Protein AF-A0A1A8R3D2-F1 (afdb_monomer)

Organism: NCBI:txid704102

Radius of gyration: 13.38 Å; Cα contacts (8 Å, |Δi|>4): 165; chains: 1; bounding box: 32×34×30 Å

Mean predicted aligned error: 6.89 Å

Structure (mmCIF, N/CA/C/O backbone):
data_AF-A0A1A8R3D2-F1
#
_entry.id   AF-A0A1A8R3D2-F1
#
loop_
_atom_site.group_PDB
_atom_site.id
_atom_site.type_symbol
_atom_site.label_atom_id
_atom_site.label_alt_id
_atom_site.label_comp_id
_atom_site.label_asym_id
_atom_site.label_entity_id
_atom_site.label_seq_id
_atom_site.pdbx_PDB_ins_code
_atom_site.Cartn_x
_atom_site.Cartn_y
_atom_site.Cartn_z
_atom_site.occupancy
_atom_site.B_iso_or_equiv
_atom_site.auth_seq_id
_atom_site.auth_comp_id
_atom_site.auth_asym_id
_atom_site.auth_atom_id
_atom_site.pdbx_PDB_model_num
ATOM 1 N N . SER A 1 1 ? -12.586 20.377 6.969 1.00 48.84 1 SER A N 1
ATOM 2 C CA . SER A 1 1 ? -12.053 19.009 6.860 1.00 48.84 1 SER A CA 1
ATOM 3 C C . SER A 1 1 ? -11.095 18.964 5.693 1.00 48.84 1 SER A C 1
ATOM 5 O O . SER A 1 1 ? -11.488 19.368 4.606 1.00 48.84 1 SER A O 1
ATOM 7 N N . THR A 1 2 ? -9.844 18.570 5.906 1.00 59.41 2 THR A N 1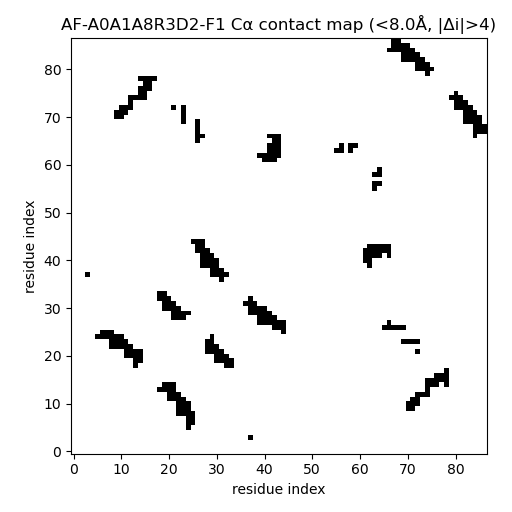
ATOM 8 C CA . THR A 1 2 ? -8.923 18.271 4.803 1.00 59.41 2 THR A CA 1
ATOM 9 C C . THR A 1 2 ? -9.466 17.052 4.056 1.00 59.41 2 THR A C 1
ATOM 11 O O . THR A 1 2 ? -9.808 16.049 4.676 1.00 59.41 2 THR A O 1
ATOM 14 N N . ASN A 1 3 ? -9.660 17.173 2.746 1.00 73.44 3 ASN A N 1
ATOM 15 C CA . ASN A 1 3 ? -10.218 16.118 1.902 1.00 73.44 3 ASN A CA 1
ATOM 16 C C . ASN A 1 3 ? -9.082 15.497 1.082 1.00 73.44 3 ASN A C 1
ATOM 18 O O . ASN A 1 3 ? -8.225 16.228 0.587 1.00 73.44 3 ASN A O 1
ATOM 22 N N . VAL A 1 4 ? -9.065 14.169 0.966 1.00 79.25 4 VAL A N 1
ATOM 23 C CA . VAL A 1 4 ? -8.138 13.453 0.083 1.00 79.25 4 VAL A CA 1
ATOM 24 C C . VAL A 1 4 ? -8.841 13.226 -1.244 1.00 79.25 4 VAL A C 1
ATOM 26 O O . VAL A 1 4 ? -9.962 12.720 -1.271 1.00 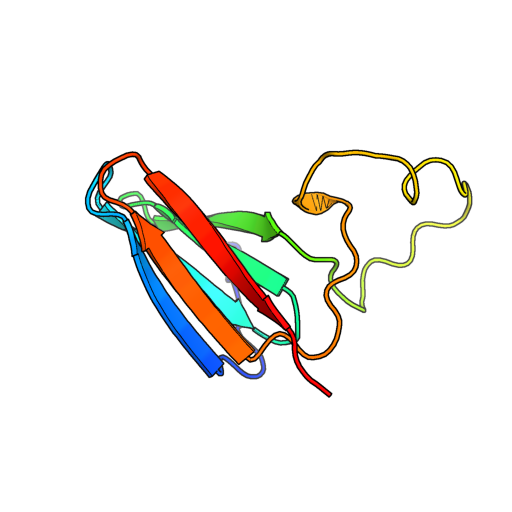79.25 4 VAL A O 1
ATOM 29 N N . ARG A 1 5 ? -8.175 13.593 -2.336 1.00 86.88 5 ARG A N 1
ATOM 30 C CA . ARG A 1 5 ? -8.660 13.380 -3.695 1.00 86.88 5 ARG A CA 1
ATOM 31 C C . ARG A 1 5 ? -7.762 12.360 -4.377 1.00 86.88 5 ARG A C 1
ATOM 33 O O . ARG A 1 5 ? -6.559 12.580 -4.448 1.00 86.88 5 ARG A O 1
ATOM 40 N N . LEU A 1 6 ? -8.371 11.284 -4.859 1.00 88.81 6 LEU A N 1
ATOM 41 C CA . LEU A 1 6 ? -7.714 10.317 -5.732 1.00 88.81 6 LEU A CA 1
ATOM 42 C C . LEU A 1 6 ? -7.707 10.849 -7.168 1.00 88.81 6 LEU A C 1
ATOM 44 O O . LEU A 1 6 ? -8.648 11.548 -7.571 1.00 88.81 6 LEU A O 1
ATOM 48 N N . GLU A 1 7 ? -6.664 10.525 -7.922 1.00 87.62 7 GLU A N 1
ATOM 49 C CA . GLU A 1 7 ? -6.535 10.924 -9.325 1.00 87.62 7 GLU A CA 1
ATOM 50 C C . GLU A 1 7 ? -6.886 9.775 -10.270 1.00 87.62 7 GLU A C 1
ATOM 52 O O . GLU A 1 7 ? -7.799 9.920 -11.086 1.00 87.62 7 GLU A O 1
ATOM 57 N N . TRP A 1 8 ? -6.203 8.636 -10.139 1.00 88.50 8 TRP A N 1
ATOM 58 C CA . TRP A 1 8 ? -6.375 7.460 -10.986 1.00 88.50 8 TRP A CA 1
ATOM 59 C C . TRP A 1 8 ? -6.090 6.150 -10.222 1.00 88.50 8 TRP A C 1
ATOM 61 O O . TRP A 1 8 ? -5.060 5.506 -10.439 1.00 88.50 8 TRP A O 1
ATOM 71 N N . PRO A 1 9 ? -6.992 5.722 -9.317 1.00 93.44 9 PRO A N 1
ATOM 72 C CA . PRO A 1 9 ? -6.780 4.507 -8.543 1.00 93.44 9 PRO A CA 1
ATOM 73 C C . PRO A 1 9 ? -6.894 3.258 -9.430 1.00 93.44 9 PRO A C 1
ATOM 75 O O . PRO A 1 9 ? -7.890 3.088 -10.136 1.00 93.44 9 PRO A O 1
ATOM 78 N N . THR A 1 10 ? -5.894 2.378 -9.377 1.00 96.00 10 THR A N 1
ATOM 79 C CA . THR A 1 10 ? -5.802 1.190 -10.249 1.00 96.00 10 THR A CA 1
ATOM 80 C C . THR A 1 10 ? -5.979 -0.133 -9.517 1.00 96.00 10 THR A C 1
ATOM 82 O O . THR A 1 10 ? -6.446 -1.089 -10.131 1.00 96.00 10 THR A O 1
ATOM 85 N N . ASP A 1 11 ? -5.662 -0.195 -8.222 1.00 98.06 11 ASP A N 1
ATOM 86 C CA . ASP A 1 11 ? -5.824 -1.409 -7.421 1.00 98.06 11 ASP A CA 1
ATOM 87 C C . ASP A 1 11 ? -6.084 -1.103 -5.938 1.00 98.06 11 ASP A C 1
ATOM 89 O O . ASP A 1 11 ? -5.778 -0.011 -5.439 1.00 98.06 11 ASP A O 1
ATOM 93 N N . LEU A 1 12 ? -6.661 -2.075 -5.228 1.00 97.81 12 LEU A N 1
ATOM 94 C CA . LEU A 1 12 ? -6.963 -1.992 -3.803 1.00 97.81 12 LEU A CA 1
ATOM 95 C C . LEU A 1 12 ? -6.758 -3.329 -3.085 1.00 97.81 12 LEU A C 1
ATOM 97 O O . LEU A 1 12 ? -7.042 -4.395 -3.620 1.00 97.81 12 LEU A O 1
ATOM 101 N N . SER A 1 13 ? -6.341 -3.270 -1.820 1.00 98.19 13 SER A N 1
ATOM 102 C CA . SER A 1 13 ? -6.241 -4.448 -0.951 1.00 98.19 13 SER A CA 1
ATOM 103 C C . SER A 1 13 ? -6.626 -4.093 0.478 1.00 98.19 13 SER A C 1
ATOM 105 O O . SER A 1 13 ? -6.27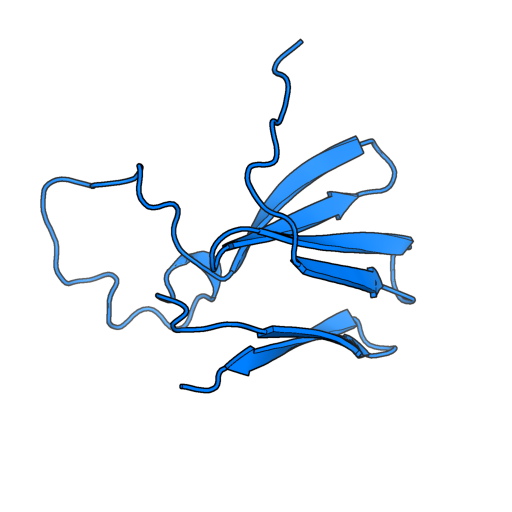7 -3.028 0.976 1.00 98.19 13 SER A O 1
ATOM 107 N N . VAL A 1 14 ? -7.302 -5.003 1.175 1.00 98.06 14 VAL A N 1
ATOM 108 C CA . VAL A 1 14 ? -7.581 -4.861 2.611 1.00 98.06 14 VAL A CA 1
ATOM 109 C C . VAL A 1 14 ? -6.552 -5.660 3.398 1.00 98.06 14 VAL A C 1
ATOM 111 O O . VAL A 1 14 ? -6.235 -6.794 3.043 1.00 98.06 14 VAL A O 1
ATOM 114 N N . SER A 1 15 ? -6.025 -5.073 4.466 1.00 97.88 15 SER A N 1
ATOM 115 C CA . SER A 1 15 ? -5.180 -5.768 5.430 1.00 97.88 15 SER A CA 1
ATOM 116 C C . SER A 1 15 ? -6.047 -6.625 6.353 1.00 97.88 15 SER A C 1
ATOM 118 O O . SER A 1 15 ? -6.830 -6.081 7.132 1.00 97.88 15 SER A O 1
ATOM 120 N N . PRO A 1 16 ? -5.899 -7.959 6.347 1.00 96.88 16 PRO A N 1
ATOM 121 C CA . PRO A 1 16 ? -6.604 -8.822 7.297 1.00 96.88 16 PRO A CA 1
ATOM 122 C C . PRO A 1 16 ? -6.096 -8.676 8.746 1.00 96.88 16 PRO A C 1
ATOM 124 O O . PRO A 1 16 ? -6.720 -9.208 9.658 1.00 96.88 16 PRO A O 1
ATOM 127 N N . MET A 1 17 ? -4.966 -7.992 8.973 1.00 96.75 17 MET A N 1
ATOM 128 C CA . MET A 1 17 ? -4.366 -7.817 10.302 1.00 96.75 17 MET A CA 1
ATOM 129 C C . MET A 1 17 ? -5.039 -6.699 11.110 1.00 96.75 17 MET A C 1
ATOM 131 O O . MET A 1 17 ? -5.181 -6.819 12.324 1.00 96.75 17 MET A O 1
ATOM 135 N N . ASP A 1 18 ? -5.417 -5.605 10.446 1.00 95.44 18 ASP A N 1
ATOM 136 C CA . ASP A 1 18 ? -5.916 -4.378 11.086 1.00 95.44 18 ASP A CA 1
ATOM 137 C C . ASP A 1 18 ? -7.086 -3.717 10.334 1.00 95.44 18 ASP A C 1
ATOM 139 O O . ASP A 1 18 ? -7.472 -2.597 10.661 1.00 95.44 18 ASP A O 1
ATOM 143 N N . ASN A 1 19 ? -7.634 -4.400 9.322 1.00 97.31 19 ASN A N 1
ATOM 144 C CA . ASN A 1 19 ? -8.765 -3.964 8.498 1.00 97.31 19 ASN A CA 1
ATOM 145 C C . ASN A 1 19 ? -8.544 -2.628 7.756 1.00 97.31 19 ASN A C 1
ATOM 147 O O . ASN A 1 19 ? -9.491 -1.970 7.325 1.00 97.31 19 ASN A O 1
ATOM 151 N N . SER A 1 20 ? -7.287 -2.214 7.585 1.00 98.06 20 SER A N 1
ATOM 152 C CA . SER A 1 20 ? -6.951 -1.027 6.800 1.00 98.06 20 SER A CA 1
ATOM 153 C C . SER A 1 20 ? -7.050 -1.286 5.291 1.00 98.06 20 SER A C 1
ATOM 155 O O . SER A 1 20 ? -6.739 -2.376 4.808 1.00 98.06 20 SER A O 1
ATOM 157 N N . LEU A 1 21 ? -7.473 -0.275 4.531 1.00 97.94 21 LEU A N 1
ATOM 158 C CA . LEU A 1 21 ? -7.568 -0.308 3.070 1.00 97.94 21 LEU A CA 1
ATOM 159 C C . LEU A 1 21 ? -6.319 0.321 2.448 1.00 97.94 21 LEU A C 1
ATOM 161 O O . LEU A 1 21 ? -5.973 1.457 2.760 1.00 97.94 21 LEU A O 1
ATOM 165 N N . TYR A 1 22 ? -5.675 -0.394 1.536 1.00 98.06 22 TYR A N 1
ATOM 166 C CA . TYR A 1 22 ? -4.567 0.084 0.720 1.00 98.06 22 TYR A CA 1
ATOM 167 C C . TYR A 1 22 ? -5.082 0.409 -0.679 1.00 98.06 22 TYR A C 1
ATOM 169 O O . TYR A 1 22 ? -5.835 -0.379 -1.248 1.00 98.06 22 TYR A O 1
ATOM 177 N N . VAL A 1 23 ? -4.680 1.556 -1.220 1.00 97.81 23 VAL A N 1
ATOM 178 C CA . VAL A 1 23 ? -5.067 2.035 -2.553 1.00 97.81 23 VAL A CA 1
ATOM 179 C C . VAL A 1 23 ? -3.805 2.386 -3.328 1.00 97.81 23 VAL A C 1
ATOM 181 O O . VAL A 1 23 ? -2.974 3.140 -2.819 1.00 97.81 23 VAL A O 1
ATOM 184 N N . LEU A 1 24 ? -3.676 1.860 -4.545 1.00 96.75 24 LEU A N 1
ATOM 185 C CA . LEU A 1 24 ? -2.653 2.268 -5.505 1.00 96.75 24 LEU A CA 1
ATOM 186 C C . LEU A 1 24 ? -3.210 3.379 -6.395 1.00 96.75 24 LEU A C 1
ATOM 188 O O . LEU A 1 24 ? -4.197 3.163 -7.094 1.00 96.75 24 LEU A O 1
ATOM 192 N N . ASP A 1 25 ? -2.578 4.550 -6.369 1.00 94.06 25 ASP A N 1
ATOM 193 C CA . ASP A 1 25 ? -2.953 5.725 -7.160 1.00 94.06 25 ASP A CA 1
ATOM 194 C C . ASP A 1 25 ? -1.684 6.405 -7.695 1.00 94.06 25 ASP A C 1
ATOM 196 O O . ASP A 1 25 ? -0.861 6.881 -6.914 1.00 94.06 25 ASP A O 1
ATOM 200 N N . ASN A 1 26 ? -1.490 6.417 -9.019 1.00 89.75 26 ASN A N 1
ATOM 201 C CA . ASN A 1 26 ? -0.352 7.069 -9.689 1.00 89.75 26 ASN A CA 1
ATOM 202 C C . ASN A 1 26 ? 1.032 6.762 -9.069 1.00 89.75 26 ASN A C 1
ATOM 204 O O . ASN A 1 26 ? 1.786 7.676 -8.731 1.00 89.75 26 ASN A O 1
ATOM 208 N N . ASN A 1 27 ? 1.385 5.477 -8.922 1.00 91.81 27 ASN A N 1
ATOM 209 C CA . ASN A 1 27 ? 2.650 5.023 -8.311 1.00 91.81 27 ASN A CA 1
ATOM 210 C C . ASN A 1 27 ? 2.841 5.471 -6.846 1.00 91.81 27 ASN A C 1
ATOM 212 O O . ASN A 1 27 ? 3.960 5.530 -6.334 1.00 91.81 27 ASN A O 1
ATOM 216 N N . VAL A 1 28 ? 1.746 5.76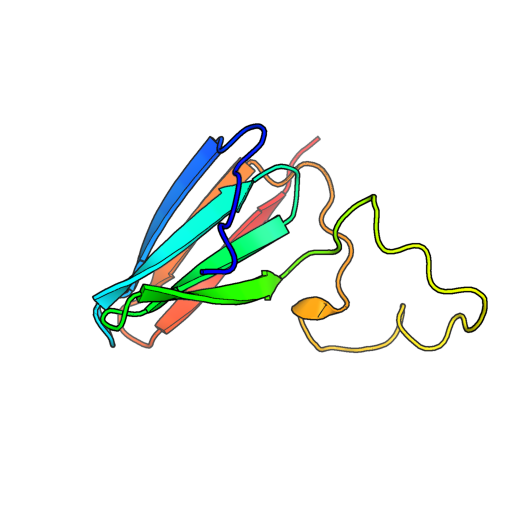9 -6.146 1.00 92.56 28 VAL A N 1
ATOM 217 C CA . VAL A 1 28 ? 1.719 6.030 -4.707 1.00 92.56 28 VAL A CA 1
ATOM 218 C C . VAL A 1 28 ? 0.757 5.050 -4.055 1.00 92.56 28 VAL A C 1
ATOM 220 O O . VAL A 1 28 ? -0.353 4.835 -4.536 1.00 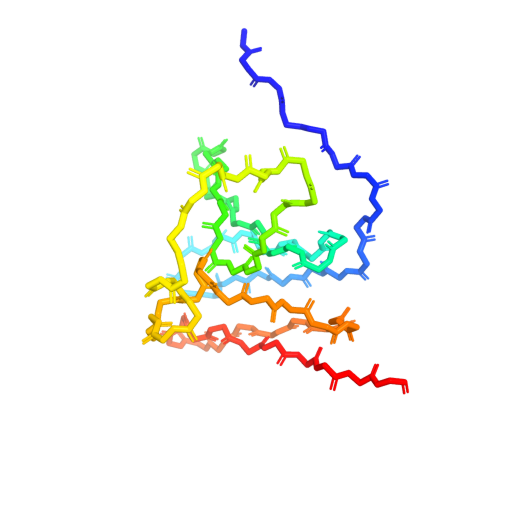92.56 28 VAL A O 1
ATOM 223 N N . VAL A 1 29 ? 1.171 4.466 -2.931 1.00 95.44 29 VAL A N 1
ATOM 224 C CA . VAL A 1 29 ? 0.297 3.625 -2.114 1.00 95.44 29 VAL A CA 1
ATOM 225 C C . VAL A 1 29 ? -0.173 4.412 -0.902 1.00 95.44 29 VAL A C 1
ATOM 227 O O . VAL A 1 29 ? 0.626 4.848 -0.063 1.00 95.44 29 VAL A O 1
ATOM 230 N N . LEU A 1 30 ? -1.488 4.563 -0.801 1.00 95.62 30 LEU A N 1
ATOM 231 C CA . LEU A 1 30 ? -2.178 5.162 0.332 1.00 95.62 30 LEU A CA 1
ATOM 232 C C . LEU A 1 30 ? -2.712 4.057 1.241 1.00 95.62 30 LEU A C 1
ATOM 234 O O . LEU A 1 30 ? -3.254 3.070 0.756 1.00 95.62 30 LEU A O 1
ATOM 238 N N . GLN A 1 31 ? -2.610 4.242 2.553 1.00 96.81 31 GLN A N 1
ATOM 239 C CA . GLN A 1 31 ? -3.326 3.441 3.541 1.00 96.81 31 GLN A CA 1
ATOM 240 C C . GLN A 1 31 ? -4.416 4.292 4.190 1.00 96.81 31 GLN A C 1
ATOM 242 O O . GLN A 1 31 ? -4.155 5.414 4.629 1.00 96.81 31 GLN A O 1
ATOM 247 N N . ILE A 1 32 ? -5.611 3.722 4.289 1.00 96.88 32 ILE A N 1
ATOM 248 C CA . ILE A 1 32 ? -6.786 4.278 4.947 1.00 96.88 32 ILE A CA 1
ATOM 249 C C . ILE A 1 32 ? -7.120 3.364 6.126 1.00 96.88 32 ILE A C 1
ATOM 251 O O . ILE A 1 32 ? -7.483 2.204 5.939 1.00 96.88 32 ILE A O 1
ATOM 255 N N . SER A 1 33 ? -6.963 3.859 7.349 1.00 96.12 33 SER A N 1
ATOM 256 C CA . SER A 1 33 ? -7.314 3.108 8.561 1.00 96.12 33 SER A CA 1
ATOM 257 C C . SER A 1 33 ? -8.815 3.170 8.856 1.00 96.12 33 SER A C 1
ATOM 259 O O . SER A 1 33 ? -9.525 4.034 8.341 1.00 96.12 33 SER A O 1
ATOM 261 N N . GLU A 1 34 ? -9.304 2.296 9.742 1.00 95.12 34 GLU A N 1
ATOM 262 C CA . GLU A 1 34 ? -10.725 2.245 10.133 1.00 95.12 34 GLU A CA 1
ATOM 263 C C . GLU A 1 34 ? -11.266 3.574 10.681 1.00 95.12 34 GLU A C 1
ATOM 265 O O . GLU A 1 34 ? -12.434 3.902 10.507 1.00 95.12 34 GLU A O 1
ATOM 270 N N . ASN A 1 35 ? -10.412 4.381 11.314 1.00 94.44 35 ASN A N 1
ATOM 271 C CA . ASN A 1 35 ? -10.764 5.721 11.794 1.00 94.44 35 ASN A CA 1
ATOM 272 C C . ASN A 1 35 ? -10.686 6.805 10.697 1.00 94.44 35 ASN A C 1
ATOM 274 O O . ASN A 1 35 ? -10.606 7.996 11.011 1.00 94.44 35 ASN A O 1
ATOM 278 N N . HIS A 1 36 ? -10.687 6.400 9.424 1.00 92.38 36 HIS A N 1
ATOM 279 C CA . HIS A 1 36 ? -10.664 7.254 8.237 1.00 92.38 36 HIS A CA 1
ATOM 280 C C . HIS A 1 36 ? -9.435 8.173 8.129 1.00 92.38 36 HIS A C 1
ATOM 282 O O . HIS A 1 36 ? -9.484 9.202 7.452 1.00 92.38 36 HIS A O 1
ATOM 288 N N . GLN A 1 37 ? -8.324 7.824 8.786 1.00 93.75 37 GLN A N 1
ATOM 289 C CA . GLN A 1 37 ? -7.054 8.521 8.586 1.00 93.75 37 GLN A CA 1
ATOM 290 C C . GLN A 1 37 ? -6.363 7.984 7.338 1.00 93.75 37 GLN A C 1
ATOM 292 O O . GLN A 1 37 ? -6.315 6.776 7.117 1.00 93.75 37 GLN A O 1
ATOM 297 N N . VAL A 1 38 ? -5.811 8.893 6.536 1.00 93.56 38 VAL A N 1
ATOM 298 C CA . VAL A 1 38 ? -5.116 8.562 5.289 1.00 93.56 38 VAL A CA 1
ATOM 299 C C . VAL A 1 38 ? -3.640 8.902 5.427 1.00 93.56 38 VAL A C 1
ATOM 301 O O . VAL A 1 38 ? -3.295 9.992 5.888 1.00 93.56 38 VAL A O 1
ATOM 304 N N . ARG A 1 39 ? -2.760 7.992 5.005 1.00 91.75 39 ARG A N 1
ATOM 305 C CA . ARG A 1 39 ? -1.310 8.224 4.947 1.00 91.75 39 ARG A CA 1
ATOM 306 C C . ARG A 1 39 ? -0.675 7.579 3.721 1.00 91.75 39 ARG A C 1
ATOM 308 O O . ARG A 1 39 ? -1.170 6.569 3.234 1.00 91.75 39 ARG A O 1
ATOM 315 N N . ILE A 1 40 ? 0.450 8.126 3.268 1.00 91.62 40 ILE A N 1
ATOM 316 C CA . ILE A 1 40 ? 1.295 7.496 2.245 1.00 91.62 40 ILE A CA 1
ATOM 317 C C . ILE A 1 40 ? 2.156 6.430 2.925 1.00 91.62 40 ILE A C 1
ATOM 319 O O . ILE A 1 40 ? 2.781 6.705 3.951 1.00 91.62 40 ILE A O 1
ATOM 323 N N . VAL A 1 41 ? 2.184 5.223 2.364 1.00 93.56 41 VAL A N 1
ATOM 324 C CA . VAL A 1 41 ? 2.982 4.098 2.883 1.00 93.56 41 VAL A CA 1
ATOM 325 C C . VAL A 1 41 ? 4.079 3.647 1.919 1.00 93.56 41 VAL A C 1
ATOM 327 O O . VAL A 1 41 ? 5.078 3.094 2.375 1.00 93.56 41 VAL A O 1
ATOM 330 N N . ALA A 1 42 ? 3.939 3.929 0.620 1.00 93.31 42 ALA A N 1
ATOM 331 C CA . ALA A 1 42 ? 4.971 3.710 -0.391 1.00 93.31 42 ALA A CA 1
ATOM 332 C C . ALA A 1 42 ? 4.811 4.678 -1.575 1.00 93.31 42 ALA A C 1
ATOM 334 O O . ALA A 1 42 ? 3.709 5.172 -1.820 1.00 93.31 42 ALA A O 1
ATOM 335 N N . GLY A 1 43 ? 5.894 4.911 -2.316 1.00 89.12 43 GLY A N 1
ATOM 336 C CA . GLY A 1 43 ? 5.897 5.797 -3.481 1.00 89.12 43 GLY A CA 1
ATOM 337 C C . GLY A 1 43 ? 6.005 7.280 -3.124 1.00 89.12 43 GLY A C 1
ATOM 338 O O . GLY A 1 43 ? 5.835 7.684 -1.969 1.00 89.12 43 GLY A O 1
ATOM 339 N N . ARG A 1 44 ? 6.293 8.109 -4.133 1.00 81.69 44 ARG A N 1
ATOM 340 C CA . ARG A 1 44 ? 6.436 9.564 -3.985 1.00 81.69 44 ARG A CA 1
ATOM 341 C C . ARG A 1 44 ? 5.435 10.307 -4.867 1.00 81.69 44 ARG A C 1
ATOM 343 O O . ARG A 1 44 ? 5.451 10.107 -6.078 1.00 81.69 44 ARG A O 1
ATOM 350 N N . PRO A 1 45 ? 4.626 11.221 -4.308 1.00 74.31 45 PRO A N 1
ATOM 351 C CA . PRO A 1 45 ? 3.759 12.069 -5.116 1.00 74.31 45 PRO A CA 1
ATOM 352 C C . PRO A 1 45 ? 4.570 12.951 -6.071 1.00 74.31 45 PRO A C 1
ATOM 354 O O . PRO A 1 45 ? 5.514 13.620 -5.649 1.00 74.31 45 PRO A O 1
ATOM 357 N N . MET A 1 46 ? 4.144 13.031 -7.334 1.00 64.12 46 MET A N 1
ATOM 358 C CA . MET A 1 46 ? 4.780 13.856 -8.377 1.00 64.12 46 MET A CA 1
ATOM 359 C C . MET A 1 46 ? 4.861 15.349 -8.004 1.00 64.12 46 MET A C 1
ATOM 361 O O . MET A 1 46 ? 5.762 16.061 -8.441 1.00 64.12 46 MET A O 1
ATOM 365 N N . HIS A 1 47 ? 3.946 15.821 -7.151 1.00 62.12 47 HIS A N 1
ATOM 366 C CA . HIS A 1 47 ? 3.880 17.211 -6.689 1.00 62.12 47 HIS A CA 1
ATOM 367 C C . HIS A 1 47 ? 4.813 17.522 -5.501 1.00 62.12 47 HIS A C 1
ATOM 369 O O . HIS A 1 47 ? 4.930 18.678 -5.096 1.00 62.12 47 HIS A O 1
ATOM 375 N N . CYS A 1 48 ? 5.498 16.522 -4.940 1.00 57.22 48 CYS A N 1
ATOM 376 C CA . CYS A 1 48 ? 6.480 16.695 -3.871 1.00 57.22 48 CYS A CA 1
ATOM 377 C C . CYS A 1 48 ? 7.904 16.802 -4.443 1.00 57.22 48 CYS A C 1
ATOM 379 O O . CYS A 1 48 ? 8.749 15.942 -4.199 1.00 57.22 48 CYS A O 1
ATOM 381 N N . GLN A 1 49 ? 8.198 17.871 -5.191 1.00 52.84 49 GLN A N 1
ATOM 382 C CA . GLN A 1 49 ? 9.587 18.248 -5.474 1.00 52.84 49 GLN A CA 1
ATOM 383 C C . GLN A 1 49 ? 10.181 18.932 -4.239 1.00 52.84 49 GLN A C 1
ATOM 385 O O . GLN A 1 49 ? 9.867 20.083 -3.938 1.00 52.84 49 GLN A O 1
ATOM 390 N N . VAL A 1 50 ? 11.039 18.222 -3.506 1.00 53.94 50 VAL A N 1
ATOM 391 C CA . VAL A 1 50 ? 11.836 18.829 -2.433 1.00 53.94 50 VAL A CA 1
ATOM 392 C C . VAL A 1 50 ? 13.106 19.415 -3.062 1.00 53.94 50 VAL A C 1
ATOM 394 O O . VAL A 1 50 ? 13.822 18.687 -3.753 1.00 53.94 50 VAL A O 1
ATOM 397 N N . PRO A 1 51 ? 13.411 20.710 -2.861 1.00 48.84 51 PRO A N 1
ATOM 398 C CA . PRO A 1 51 ? 14.664 21.280 -3.319 1.00 48.84 51 PRO A CA 1
ATOM 399 C C . PRO A 1 51 ? 15.805 20.735 -2.459 1.00 48.84 51 PRO A C 1
ATOM 401 O O . PRO A 1 51 ? 15.905 21.031 -1.270 1.00 48.84 51 PRO A O 1
ATOM 404 N N . GLY A 1 52 ? 16.678 19.963 -3.099 1.00 54.56 52 GLY A N 1
ATOM 405 C CA . GLY A 1 52 ? 17.936 19.506 -2.534 1.00 54.56 52 GLY A CA 1
ATOM 406 C C . GLY A 1 52 ? 17.873 18.151 -1.827 1.00 54.56 52 GLY A C 1
ATOM 407 O O . GLY A 1 52 ? 16.982 17.853 -1.038 1.00 54.56 52 GLY A O 1
ATOM 408 N N . ILE A 1 53 ? 18.968 17.421 -2.033 1.00 49.59 53 ILE A N 1
ATOM 409 C CA . ILE A 1 53 ? 19.490 16.286 -1.270 1.00 49.59 53 ILE A CA 1
ATOM 410 C C . ILE A 1 53 ? 19.112 14.886 -1.800 1.00 49.59 53 ILE A C 1
ATOM 412 O O . ILE A 1 53 ? 18.156 14.236 -1.378 1.00 49.59 53 ILE A O 1
ATOM 416 N N . ASP A 1 54 ? 20.043 14.371 -2.607 1.00 52.88 54 ASP A N 1
ATOM 417 C CA . ASP A 1 54 ? 20.296 12.980 -3.024 1.00 52.88 54 ASP A CA 1
ATOM 418 C C . ASP A 1 54 ? 20.410 11.936 -1.882 1.00 52.88 54 ASP A C 1
ATOM 420 O O . ASP A 1 54 ? 20.752 10.781 -2.121 1.00 52.88 54 ASP A O 1
ATOM 424 N N . HIS A 1 55 ? 20.101 12.274 -0.623 1.00 49.56 55 HIS A N 1
ATOM 425 C CA . HIS A 1 55 ? 20.188 11.334 0.510 1.00 49.56 55 HIS A CA 1
ATOM 426 C C . HIS A 1 55 ? 19.024 10.340 0.580 1.00 49.56 55 HIS A C 1
ATOM 428 O O . HIS A 1 55 ? 19.091 9.345 1.302 1.00 49.56 55 HIS A O 1
ATOM 434 N N . PHE A 1 56 ? 17.931 10.616 -0.127 1.00 50.81 56 PHE A N 1
ATOM 435 C CA . PHE A 1 56 ? 16.690 9.853 -0.005 1.00 50.81 56 PHE A CA 1
ATOM 436 C C . PHE A 1 56 ? 16.637 8.642 -0.945 1.00 50.81 56 PHE A C 1
ATOM 438 O O . PHE A 1 56 ? 15.918 7.688 -0.668 1.00 50.81 56 PHE A O 1
ATOM 445 N N . LEU A 1 57 ? 17.440 8.652 -2.017 1.00 51.31 57 LEU A N 1
ATOM 446 C CA . LEU A 1 57 ? 17.577 7.537 -2.964 1.00 51.31 57 LEU A CA 1
ATOM 447 C C . LEU A 1 57 ? 18.238 6.297 -2.330 1.00 51.31 57 LEU A C 1
ATOM 449 O O . LEU A 1 57 ? 18.098 5.196 -2.846 1.00 51.31 57 LEU A O 1
ATOM 453 N N . MET A 1 58 ? 18.921 6.455 -1.188 1.00 52.91 58 MET A N 1
ATOM 454 C CA . MET A 1 58 ? 19.534 5.355 -0.427 1.00 52.91 58 MET A CA 1
ATOM 455 C C . MET A 1 58 ? 18.773 5.006 0.863 1.00 52.91 58 MET A C 1
ATOM 457 O O . MET A 1 58 ? 19.278 4.263 1.709 1.00 52.91 58 MET A O 1
ATOM 461 N N . SER A 1 59 ? 17.569 5.551 1.062 1.00 58.44 59 SER A N 1
ATOM 462 C CA . SER A 1 59 ? 16.754 5.221 2.229 1.00 58.44 59 SER A CA 1
ATOM 463 C C . SER A 1 59 ? 15.982 3.924 1.987 1.00 58.44 59 SER A C 1
ATOM 465 O O . SER A 1 59 ? 15.229 3.817 1.029 1.00 58.44 59 SER A O 1
ATOM 467 N N . LYS A 1 60 ? 16.115 2.943 2.888 1.00 62.22 60 LYS A N 1
ATOM 468 C CA . LYS A 1 60 ? 15.362 1.671 2.833 1.00 62.22 60 LYS A CA 1
ATOM 469 C C . LYS A 1 60 ? 13.884 1.806 3.242 1.00 62.22 60 LYS A C 1
ATOM 471 O O . LYS A 1 60 ? 13.226 0.802 3.497 1.00 62.22 60 LYS A O 1
ATOM 476 N N . VAL A 1 61 ? 13.374 3.029 3.391 1.00 76.19 61 VAL A N 1
ATOM 477 C CA . VAL A 1 61 ? 12.006 3.290 3.855 1.00 76.19 61 VAL A CA 1
ATOM 478 C C . VAL A 1 61 ? 11.088 3.434 2.642 1.00 76.19 61 VAL A C 1
ATOM 480 O O . VAL A 1 61 ? 11.344 4.261 1.775 1.00 76.19 61 VAL A O 1
ATOM 483 N N . ALA A 1 62 ? 10.000 2.664 2.590 1.00 79.19 62 ALA A N 1
ATOM 484 C CA . ALA A 1 62 ? 9.117 2.580 1.422 1.00 79.19 62 ALA A CA 1
ATOM 485 C C . ALA A 1 62 ? 8.493 3.924 0.988 1.00 79.19 62 ALA A C 1
ATOM 487 O O . ALA A 1 62 ? 8.344 4.169 -0.205 1.00 79.19 62 ALA A O 1
ATOM 488 N N . ILE A 1 63 ? 8.208 4.839 1.923 1.00 79.50 63 ILE A N 1
ATOM 489 C CA . ILE A 1 63 ? 7.715 6.203 1.620 1.00 79.50 63 ILE A CA 1
ATOM 490 C C . ILE A 1 63 ? 8.735 7.059 0.845 1.00 79.50 63 ILE A C 1
ATOM 492 O O . ILE A 1 63 ? 8.411 8.107 0.296 1.00 79.50 63 ILE A O 1
ATOM 496 N N . HIS A 1 64 ? 9.994 6.626 0.814 1.00 76.25 64 HIS A N 1
ATOM 497 C CA . HIS A 1 64 ? 11.084 7.286 0.106 1.00 76.25 64 HIS A CA 1
ATOM 498 C C . HIS A 1 64 ? 11.388 6.601 -1.231 1.00 76.25 64 HIS A C 1
ATOM 500 O O . HIS A 1 64 ? 12.163 7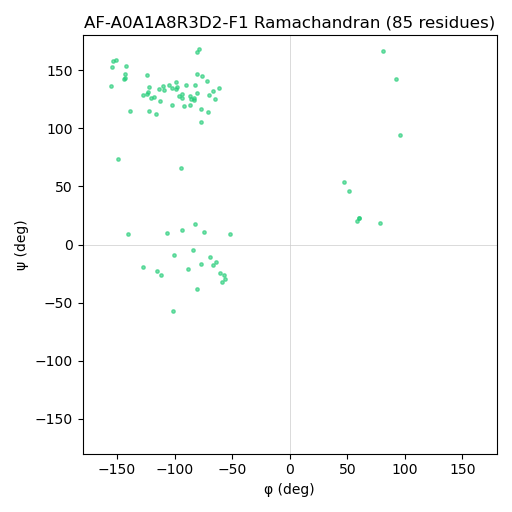.148 -2.018 1.00 76.25 64 HIS A O 1
ATOM 506 N N . ALA A 1 65 ? 1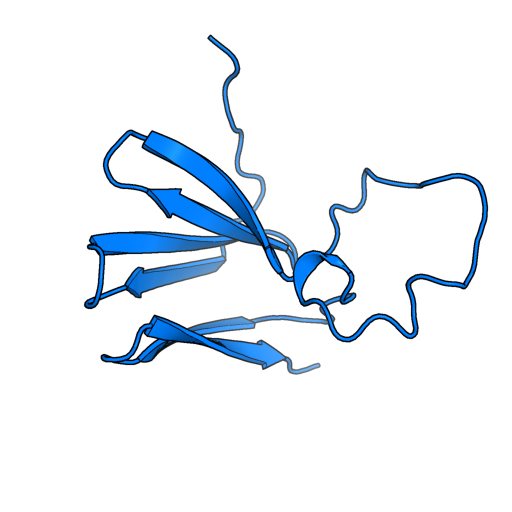0.794 5.438 -1.506 1.00 80.50 65 ALA A N 1
ATOM 507 C CA . ALA A 1 65 ? 10.975 4.726 -2.761 1.00 80.50 65 ALA A CA 1
ATOM 508 C C . ALA A 1 65 ? 10.260 5.458 -3.903 1.00 80.50 65 ALA A C 1
ATOM 510 O O . ALA A 1 65 ? 9.154 5.974 -3.731 1.00 80.50 65 ALA A O 1
ATOM 511 N N . THR A 1 66 ? 10.901 5.496 -5.064 1.00 84.38 66 THR A N 1
ATOM 512 C CA . THR A 1 66 ? 10.233 5.834 -6.321 1.00 84.38 66 THR A CA 1
ATOM 513 C C . THR A 1 66 ? 9.654 4.533 -6.856 1.00 84.38 66 THR A C 1
ATOM 515 O O . THR A 1 66 ? 10.421 3.593 -7.044 1.00 84.38 66 THR A O 1
ATOM 518 N N . LEU A 1 67 ? 8.332 4.470 -7.026 1.00 88.56 67 LEU A N 1
ATOM 519 C CA . LEU A 1 67 ? 7.690 3.339 -7.691 1.00 88.56 67 LEU A CA 1
ATOM 520 C C . LEU A 1 67 ? 7.589 3.631 -9.191 1.00 88.56 67 LEU A C 1
ATOM 522 O O . LEU A 1 67 ? 7.229 4.747 -9.581 1.00 88.56 67 LEU A O 1
ATOM 526 N N . GLU A 1 68 ? 7.891 2.635 -10.011 1.00 88.75 68 GLU A N 1
ATOM 527 C CA . GLU A 1 68 ? 7.907 2.713 -11.469 1.00 88.75 68 GLU A CA 1
ATOM 528 C C . GLU A 1 68 ? 6.941 1.670 -12.038 1.00 88.75 68 GLU A C 1
ATOM 530 O O . GLU A 1 68 ? 7.116 0.469 -11.864 1.00 88.75 68 GLU A O 1
ATOM 535 N N . SER A 1 69 ? 5.881 2.144 -12.703 1.00 90.81 69 SER A N 1
ATOM 536 C CA . SER A 1 69 ? 4.853 1.289 -13.316 1.00 90.81 69 SER A CA 1
ATOM 537 C C . SER A 1 69 ? 4.264 0.243 -12.348 1.00 90.81 69 SER A C 1
ATOM 539 O O . SER A 1 69 ? 4.128 -0.945 -12.659 1.00 90.81 69 SER A O 1
ATOM 541 N N . ALA A 1 70 ? 3.918 0.687 -11.134 1.00 94.00 70 ALA A N 1
ATOM 542 C CA . ALA A 1 70 ? 3.255 -0.165 -10.157 1.00 94.00 70 ALA A CA 1
ATOM 543 C C . ALA A 1 70 ? 1.847 -0.525 -10.653 1.00 94.00 70 ALA A C 1
ATOM 545 O O . ALA A 1 70 ? 1.084 0.353 -11.068 1.00 94.00 70 ALA A O 1
ATOM 546 N N . ASN A 1 71 ? 1.490 -1.809 -10.596 1.00 95.62 71 ASN A N 1
ATOM 547 C CA . ASN A 1 71 ? 0.263 -2.313 -11.222 1.00 95.62 71 ASN A CA 1
ATOM 548 C C . ASN A 1 71 ? -0.655 -3.121 -10.293 1.00 95.62 71 ASN A C 1
ATOM 550 O O . ASN A 1 71 ? -1.835 -3.258 -10.609 1.00 95.62 71 ASN A O 1
ATOM 554 N N . ALA A 1 72 ? -0.145 -3.639 -9.171 1.00 97.12 72 ALA A N 1
ATOM 555 C CA . ALA A 1 72 ? -0.922 -4.468 -8.256 1.00 97.12 72 ALA A CA 1
ATOM 556 C C . ALA A 1 72 ? -0.391 -4.417 -6.819 1.00 97.12 72 ALA A C 1
ATOM 558 O O . ALA A 1 72 ? 0.809 -4.231 -6.580 1.00 97.12 72 ALA A O 1
ATOM 559 N N . LEU A 1 73 ? -1.295 -4.640 -5.866 1.00 97.38 73 LEU A N 1
ATOM 560 C CA . LEU A 1 73 ? -1.046 -4.708 -4.432 1.00 97.38 73 LEU A CA 1
ATOM 561 C C . LEU A 1 73 ? -1.542 -6.035 -3.849 1.00 97.38 73 LEU A C 1
ATOM 563 O O . LEU A 1 73 ? -2.584 -6.562 -4.225 1.00 97.38 73 LEU A O 1
ATOM 567 N N . ALA A 1 74 ? -0.837 -6.539 -2.839 1.00 98.00 74 ALA A N 1
ATOM 568 C CA . ALA A 1 74 ? -1.346 -7.606 -1.984 1.00 98.00 74 ALA A CA 1
ATOM 569 C C . ALA A 1 74 ? -0.888 -7.406 -0.540 1.00 98.00 74 ALA A C 1
ATOM 5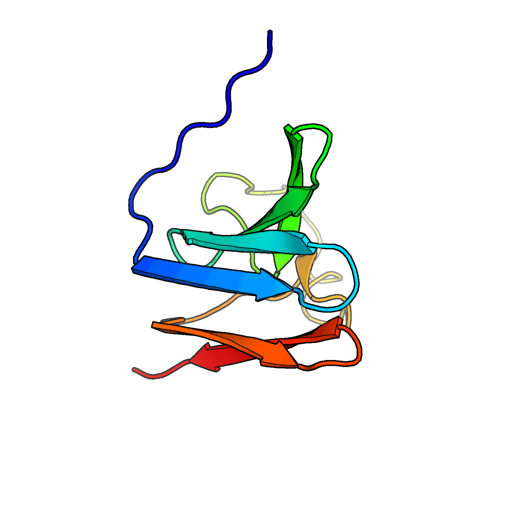71 O O . ALA A 1 74 ? 0.251 -7.010 -0.293 1.00 98.00 74 ALA A O 1
ATOM 572 N N . VAL A 1 75 ? -1.757 -7.722 0.423 1.00 98.12 75 VAL A N 1
ATOM 573 C CA . VAL A 1 75 ? -1.413 -7.705 1.850 1.00 98.12 75 VAL A CA 1
ATOM 574 C C . VAL A 1 75 ? -1.558 -9.105 2.431 1.00 98.12 75 VAL A C 1
ATOM 576 O O . VAL A 1 75 ? -2.595 -9.752 2.300 1.00 98.12 75 VAL A O 1
ATOM 579 N N . SER A 1 76 ? -0.506 -9.595 3.079 1.00 97.69 76 SER A N 1
ATOM 580 C CA . SER A 1 76 ? -0.520 -10.895 3.751 1.00 97.69 76 SER A CA 1
ATOM 581 C C . SER A 1 76 ? -1.221 -10.850 5.115 1.00 97.69 76 SER A C 1
ATOM 583 O O . SER A 1 76 ? -1.445 -9.795 5.707 1.00 97.69 76 SER A O 1
ATOM 585 N N . HIS A 1 77 ? -1.490 -12.030 5.685 1.00 96.31 77 HIS A N 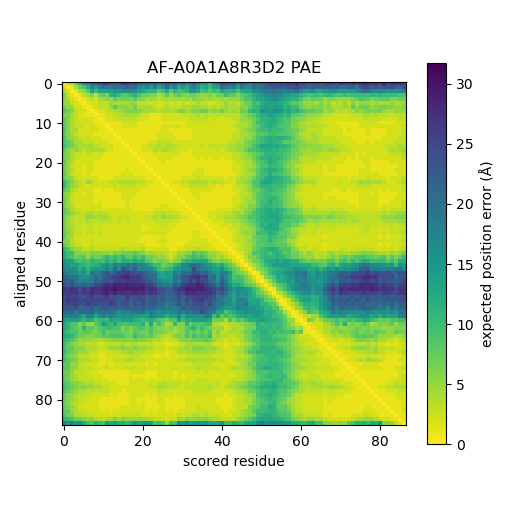1
ATOM 586 C CA . HIS A 1 77 ? -2.101 -12.173 7.015 1.00 96.31 77 HIS A CA 1
ATOM 587 C C . HIS A 1 77 ? -1.282 -11.561 8.163 1.00 96.31 77 HIS A C 1
ATOM 589 O O . HIS A 1 77 ? -1.846 -11.204 9.191 1.00 96.31 77 HIS A O 1
ATOM 595 N N . ASN A 1 78 ? 0.035 -11.419 7.995 1.00 96.56 78 ASN A N 1
ATOM 596 C CA . ASN A 1 78 ? 0.922 -10.746 8.949 1.00 96.56 78 ASN A CA 1
ATOM 597 C C . ASN A 1 78 ? 1.141 -9.252 8.632 1.00 96.56 78 ASN A C 1
ATOM 599 O O . ASN A 1 78 ? 2.052 -8.652 9.196 1.00 96.56 78 ASN A O 1
ATOM 603 N N . GLY A 1 79 ? 0.351 -8.663 7.726 1.00 94.94 79 GLY A N 1
ATOM 604 C CA . GLY A 1 79 ? 0.386 -7.231 7.423 1.00 94.94 79 GLY A CA 1
ATOM 605 C C . GLY A 1 79 ? 1.539 -6.780 6.522 1.00 94.94 79 GLY A C 1
ATOM 606 O O . GLY A 1 79 ? 1.864 -5.594 6.504 1.00 94.94 79 GLY A O 1
ATOM 607 N N . VAL A 1 80 ? 2.181 -7.694 5.786 1.00 96.62 80 VAL A N 1
ATOM 608 C CA . VAL A 1 80 ? 3.228 -7.332 4.818 1.00 96.62 80 VAL A CA 1
ATOM 609 C C . VAL A 1 80 ? 2.566 -6.914 3.509 1.00 96.62 80 VAL A C 1
ATOM 611 O O . VAL A 1 80 ? 1.796 -7.679 2.931 1.00 96.62 80 VAL A O 1
ATOM 614 N N . LEU A 1 81 ? 2.881 -5.702 3.052 1.00 96.88 81 LEU A N 1
ATOM 615 C CA . LEU A 1 81 ? 2.459 -5.170 1.759 1.00 96.88 81 LEU A CA 1
ATOM 616 C C . LEU A 1 81 ? 3.452 -5.592 0.667 1.00 96.88 81 LEU A C 1
ATOM 618 O O . LEU A 1 81 ? 4.650 -5.335 0.784 1.00 96.88 81 LEU A O 1
ATOM 622 N N . TYR A 1 82 ? 2.932 -6.179 -0.405 1.00 97.44 82 TYR A N 1
ATOM 623 C CA . TYR A 1 82 ? 3.645 -6.486 -1.640 1.00 97.44 82 TYR A CA 1
ATOM 624 C C . TYR A 1 82 ? 3.132 -5.571 -2.751 1.00 97.44 82 TYR A C 1
ATOM 626 O O . TYR A 1 82 ? 1.924 -5.372 -2.875 1.00 97.44 82 TYR A O 1
ATOM 634 N N . ILE A 1 83 ? 4.054 -5.026 -3.544 1.00 97.00 83 ILE A N 1
ATOM 635 C CA . ILE A 1 83 ? 3.776 -4.146 -4.683 1.00 97.00 83 ILE A CA 1
ATOM 636 C C . ILE A 1 83 ? 4.427 -4.789 -5.905 1.00 97.00 83 ILE A C 1
ATOM 638 O O . ILE A 1 83 ? 5.598 -5.169 -5.835 1.00 97.00 83 ILE A O 1
ATOM 642 N N . ALA A 1 84 ? 3.672 -4.947 -6.988 1.00 96.75 84 ALA A N 1
ATOM 643 C CA . ALA A 1 84 ? 4.195 -5.425 -8.262 1.00 96.75 84 ALA A CA 1
ATOM 644 C C . ALA A 1 84 ? 4.471 -4.247 -9.207 1.00 96.75 84 ALA A C 1
ATOM 646 O O . ALA A 1 84 ? 3.628 -3.361 -9.353 1.00 96.75 84 ALA A O 1
ATOM 647 N N . GLU A 1 85 ? 5.643 -4.266 -9.843 1.00 93.75 85 GLU A N 1
ATOM 648 C CA . GLU A 1 85 ? 6.124 -3.272 -10.810 1.00 93.75 85 GLU A CA 1
ATOM 649 C C . GLU A 1 85 ? 6.461 -3.983 -12.125 1.00 93.75 85 GLU A C 1
ATOM 651 O O . GLU A 1 85 ? 7.125 -5.027 -12.119 1.00 93.75 85 GLU A O 1
ATOM 656 N N . SER A 1 86 ? 5.969 -3.459 -13.249 1.00 90.81 86 SER A N 1
ATOM 657 C CA . SER A 1 86 ? 6.270 -3.997 -14.580 1.00 90.81 86 SER A CA 1
ATOM 658 C C . SER A 1 86 ? 6.125 -2.936 -15.667 1.00 90.81 86 SER A C 1
ATOM 660 O O . SER A 1 86 ? 5.103 -2.247 -15.699 1.00 90.81 86 SER A O 1
ATOM 662 N N . ASP A 1 87 ? 7.081 -2.889 -16.591 1.00 82.19 87 ASP A N 1
ATOM 663 C CA . ASP A 1 87 ? 7.068 -2.014 -17.775 1.00 82.19 87 ASP A CA 1
ATOM 664 C C . ASP A 1 87 ? 6.121 -2.485 -18.892 1.00 82.19 87 ASP A C 1
ATOM 666 O O . ASP A 1 87 ? 6.021 -3.717 -19.123 1.00 82.19 87 ASP A O 1
#

Nearest PDB structures (foldseek):
  6ske-assembly2_C  TM=9.391E-01  e=6.483E-10  Gallus gallus
  7ban-assembly1_A  TM=9.663E-01  e=1.686E-09  Homo sapiens
  7bam-assembly1_B  TM=9.619E-01  e=3.063E-09  Homo sapiens
  8r54-assembly1_A  TM=9.623E-01  e=1.837E-08  Mus musculus
  6vhh-assembly1_A  TM=9.731E-01  e=6.064E-08  Homo sapiens

InterPro domains:
  IPR011042 Six-bladed beta-propeller, TolB-like [G3DSA:2.120.10.30] (1-87)
  IPR051216 Teneurin [PTHR11219] (2-87)
  IPR056822 Teneurin, NHL domain [PF25021] (3-87)

Sequence (87 aa):
STNVRLEWPTDLSVSPMDNSLYVLDNNVVLQISENHQVRIVAGRPMHCQVPGIDHFLMSKVAIHATLESANALAVSHNGVLYIAESD

pLDDT: mean 84.87, std 16.16, range [48.84, 98.19]

Foldseek 3Di:
DDDDDADAWQEWEAALQQRWIWTDGPQWIWIQHPVRDIDTQAADDPPPDDPDDPPLPPDPGRNSDHAAQWHYWYADNVGDIDIDHDD

Secondary structure (DSSP, 8-state):
------S-EEEEEE-TTT-PEEEEETTEEEEE-TT--EEEEES--TT---SS-TTSTT---GGGPPP-SEEEEEE-TT--EEEEE--

Solvent-accessible surface area (backbone atoms only — not comparable to full-atom values): 5327 Å² total; per-residue (Å²): 129,94,79,89,81,84,89,57,72,75,38,68,35,60,25,77,62,72,64,25,38,37,38,36,35,79,37,23,32,36,38,34,40,81,87,72,49,75,45,76,59,26,22,50,63,90,86,68,76,70,89,77,73,85,69,44,82,75,46,95,46,48,53,53,33,80,52,65,54,54,68,46,61,45,47,39,75,87,56,50,78,47,76,43,65,58,134